Protein AF-U2UN59-F1 (afdb_monomer)

pLDDT: mean 91.58, std 7.6, range [63.5, 97.94]

Foldseek 3Di:
DEEEEEEEQDPVVVVVVVVVCPVPPDVVCCVPPYDYHYDHQPGLQNPVVCVVVVVVVVVVVCVVDPPYHYAYHYDDDPPCVPNDCVSVVSVVVVVVVCVVVVHD

Secondary structure (DSSP, 8-state):
-EEEEEEESSHHHHHHHHHHHHHHS-HHHHHHTEEEEEEE-SSGGGTTTTHHHHHHHHHHHHHHSTT-EEEEEEE---TTTTT-HHHHHHHHHHHHHHHHHT--

Structure (mmCIF, N/CA/C/O backbone):
data_AF-U2UN59-F1
#
_entry.id   AF-U2UN59-F1
#
loop_
_atom_site.group_PDB
_atom_site.id
_atom_site.type_symbol
_atom_site.label_atom_id
_atom_site.label_alt_id
_atom_site.label_comp_id
_atom_site.label_asym_id
_atom_site.label_entity_id
_atom_site.label_seq_id
_atom_site.pdbx_PDB_ins_code
_atom_site.Cartn_x
_atom_site.Cartn_y
_atom_site.Cartn_z
_atom_site.occupanc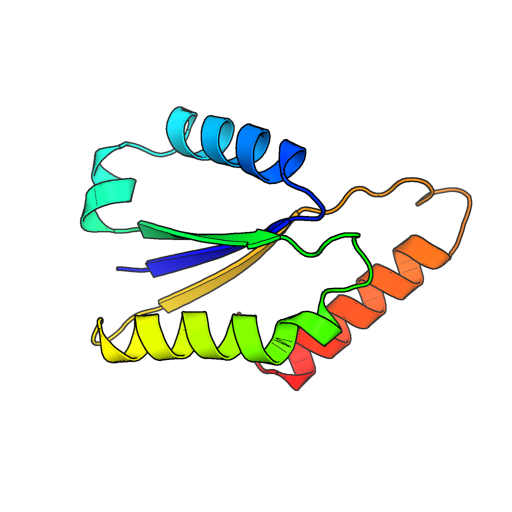y
_atom_site.B_iso_or_equiv
_atom_site.auth_seq_id
_atom_site.auth_comp_id
_atom_site.auth_asym_id
_atom_site.auth_atom_id
_atom_site.pdbx_PDB_model_num
ATOM 1 N N . MET A 1 1 ? -10.761 -1.332 13.640 1.00 90.38 1 MET A N 1
ATOM 2 C CA . MET A 1 1 ? -10.295 -0.484 12.524 1.00 90.38 1 MET A CA 1
ATOM 3 C C . MET A 1 1 ? -9.241 -1.248 11.731 1.00 90.38 1 MET A C 1
ATOM 5 O O . MET A 1 1 ? -8.349 -1.831 12.342 1.00 90.38 1 MET A O 1
ATOM 9 N N . LYS A 1 2 ? -9.369 -1.284 10.404 1.00 94.94 2 LYS A N 1
ATOM 10 C CA . LYS A 1 2 ? -8.438 -1.878 9.440 1.00 94.94 2 LYS A CA 1
ATOM 11 C C . LYS A 1 2 ? -7.581 -0.777 8.812 1.00 94.94 2 LYS A C 1
ATOM 13 O O . LYS A 1 2 ? -8.076 0.321 8.580 1.00 94.94 2 LYS A O 1
ATOM 18 N N . LEU A 1 3 ? -6.308 -1.049 8.558 1.00 96.56 3 LEU A N 1
ATOM 19 C CA . LEU A 1 3 ? -5.414 -0.149 7.826 1.00 96.56 3 LEU A CA 1
ATOM 20 C C . LEU A 1 3 ? -5.350 -0.558 6.356 1.00 96.56 3 LEU A C 1
ATOM 22 O O . LEU A 1 3 ? -4.994 -1.694 6.056 1.00 96.56 3 LEU A O 1
ATOM 26 N N . TRP A 1 4 ? -5.608 0.382 5.455 1.00 97.62 4 TRP A N 1
ATOM 27 C CA . TRP A 1 4 ? -5.230 0.274 4.048 1.00 97.62 4 TRP A CA 1
ATOM 28 C C . TRP A 1 4 ? -4.011 1.155 3.803 1.00 97.62 4 TRP A C 1
ATOM 30 O O . TRP A 1 4 ? -4.096 2.385 3.854 1.00 97.62 4 TRP A O 1
ATOM 40 N N . LEU A 1 5 ? -2.861 0.511 3.603 1.00 97.88 5 LEU A N 1
ATOM 41 C CA . LEU A 1 5 ? -1.591 1.173 3.338 1.00 97.88 5 LEU A CA 1
ATOM 42 C C . LEU A 1 5 ?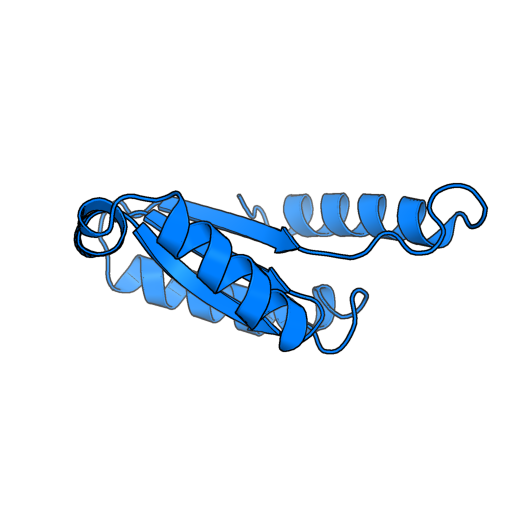 -1.291 1.117 1.841 1.00 97.88 5 LEU A C 1
ATOM 44 O O . LEU A 1 5 ? -0.828 0.101 1.326 1.00 97.88 5 LEU A O 1
ATOM 48 N N . PHE A 1 6 ? -1.528 2.228 1.156 1.00 97.81 6 PHE A N 1
ATOM 49 C CA . PHE A 1 6 ? -1.275 2.360 -0.270 1.00 97.81 6 PHE A CA 1
ATOM 50 C C . PHE A 1 6 ? 0.198 2.679 -0.535 1.00 97.81 6 PHE A C 1
ATOM 52 O O . PHE A 1 6 ? 0.750 3.641 0.011 1.00 97.81 6 PHE A O 1
ATOM 59 N N . LEU A 1 7 ? 0.826 1.880 -1.392 1.00 96.69 7 LEU A N 1
ATOM 60 C CA . LEU A 1 7 ? 2.158 2.111 -1.941 1.00 96.69 7 LEU A CA 1
ATOM 61 C C . LEU A 1 7 ? 1.984 2.557 -3.386 1.00 96.69 7 LEU A C 1
ATOM 63 O O . LEU A 1 7 ? 1.599 1.754 -4.232 1.00 96.69 7 LEU A O 1
ATOM 67 N N . VAL A 1 8 ? 2.228 3.836 -3.639 1.00 96.81 8 VAL A N 1
ATOM 68 C CA . VAL A 1 8 ? 1.972 4.469 -4.936 1.00 96.81 8 VAL A CA 1
ATOM 69 C C . VAL A 1 8 ? 3.276 4.955 -5.553 1.00 96.81 8 VAL A C 1
ATOM 71 O O . VAL A 1 8 ? 4.191 5.355 -4.830 1.00 96.81 8 VAL A O 1
ATOM 74 N N . GLU A 1 9 ? 3.378 4.929 -6.876 1.00 94.50 9 GLU A N 1
ATOM 75 C CA . GLU A 1 9 ? 4.593 5.332 -7.583 1.00 94.50 9 GLU A CA 1
ATOM 76 C C . GLU A 1 9 ? 4.923 6.819 -7.377 1.00 94.50 9 GLU A C 1
ATOM 78 O O . GLU A 1 9 ? 6.054 7.151 -6.996 1.00 94.50 9 GLU A O 1
ATOM 83 N N . GLY A 1 10 ? 3.923 7.689 -7.527 1.00 95.56 10 GLY A N 1
ATOM 84 C CA . GLY A 1 10 ? 4.041 9.137 -7.415 1.00 95.56 10 GLY A CA 1
ATOM 85 C C . GLY A 1 10 ? 2.853 9.823 -6.732 1.00 95.56 10 GLY A C 1
ATOM 86 O O . GLY A 1 10 ? 1.874 9.217 -6.289 1.00 95.56 10 GLY A O 1
ATOM 87 N N . ASN A 1 11 ? 2.947 11.152 -6.623 1.00 96.38 11 ASN A N 1
AT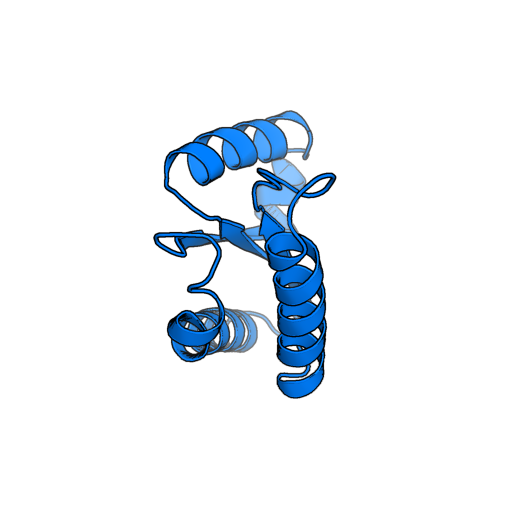OM 88 C CA . ASN A 1 11 ? 1.895 11.973 -6.013 1.00 96.38 11 ASN A CA 1
ATOM 89 C C . ASN A 1 11 ? 0.614 12.030 -6.859 1.00 96.38 11 ASN A C 1
ATOM 91 O O . ASN A 1 11 ? -0.470 12.156 -6.289 1.00 96.38 11 ASN A O 1
ATOM 95 N N . SER A 1 12 ? 0.725 11.938 -8.187 1.00 95.81 12 SER A N 1
ATOM 96 C CA . SER A 1 12 ? -0.426 11.853 -9.097 1.00 95.81 12 SER A CA 1
ATOM 97 C C . SER A 1 12 ? -1.334 10.686 -8.726 1.00 95.81 12 SER A C 1
ATOM 99 O O . SER A 1 12 ? -2.540 10.866 -8.558 1.00 95.81 12 SER A O 1
ATOM 101 N N . ASP A 1 13 ? -0.739 9.520 -8.499 1.00 95.94 13 ASP A N 1
ATOM 102 C CA . ASP A 1 13 ? -1.461 8.275 -8.250 1.00 95.94 13 ASP A CA 1
ATOM 103 C C . ASP A 1 13 ? -2.151 8.336 -6.893 1.00 95.94 13 ASP A C 1
ATOM 105 O O . ASP A 1 13 ? -3.322 7.985 -6.777 1.00 95.94 13 ASP A O 1
ATOM 109 N N . LYS A 1 14 ? -1.479 8.895 -5.875 1.00 97.25 14 LYS A N 1
ATOM 110 C CA . LYS A 1 14 ? -2.117 9.193 -4.586 1.00 97.25 14 LYS A CA 1
ATOM 111 C C . LYS A 1 14 ? -3.375 10.035 -4.776 1.00 97.25 14 LYS A C 1
ATOM 113 O O . LYS A 1 14 ? -4.415 9.695 -4.225 1.00 97.25 14 LYS A O 1
ATOM 118 N N . ILE A 1 15 ? -3.277 11.148 -5.506 1.00 97.75 15 ILE A N 1
ATOM 119 C CA . ILE A 1 15 ? -4.402 12.077 -5.696 1.00 97.75 15 ILE A CA 1
ATOM 120 C C . ILE A 1 15 ? -5.555 11.373 -6.415 1.00 97.75 15 ILE A C 1
ATOM 122 O O . ILE A 1 15 ? -6.716 11.557 -6.046 1.00 97.75 15 ILE A O 1
ATOM 126 N N . TYR A 1 16 ? -5.242 10.575 -7.432 1.00 97.00 16 TYR A N 1
ATOM 127 C CA . TYR A 1 16 ? -6.240 9.866 -8.219 1.00 97.00 16 TYR A CA 1
ATOM 128 C C . TYR A 1 16 ? -6.927 8.753 -7.413 1.00 97.00 16 TYR A C 1
ATOM 130 O O . TYR A 1 16 ? -8.154 8.743 -7.299 1.00 97.00 16 TYR A O 1
ATOM 138 N N . VAL A 1 17 ? -6.154 7.871 -6.773 1.00 97.06 17 VAL A N 1
ATOM 139 C CA . VAL A 1 17 ? -6.683 6.759 -5.966 1.00 97.06 17 VAL A CA 1
ATOM 140 C C . VAL A 1 17 ? -7.435 7.269 -4.739 1.00 97.06 17 VAL A C 1
ATOM 142 O O . VAL A 1 17 ? -8.498 6.740 -4.426 1.00 97.06 17 VAL A O 1
ATOM 145 N N . ASP A 1 18 ? -6.957 8.318 -4.063 1.00 97.12 18 ASP A N 1
ATOM 146 C CA . ASP A 1 18 ? -7.655 8.911 -2.911 1.00 97.12 18 ASP A CA 1
ATOM 147 C C . ASP A 1 18 ? -9.054 9.417 -3.295 1.00 97.12 18 ASP A C 1
ATOM 149 O O . ASP A 1 18 ? -10.018 9.174 -2.565 1.00 97.12 18 ASP A O 1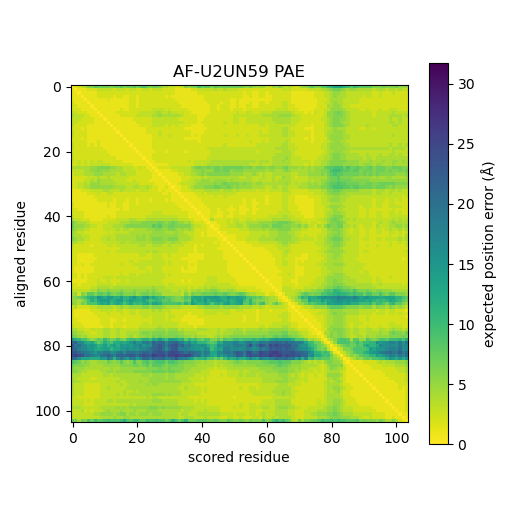
ATOM 153 N N . LYS A 1 19 ? -9.196 10.044 -4.473 1.00 96.75 19 LYS A N 1
ATOM 154 C CA . LYS A 1 19 ? -10.506 10.453 -5.006 1.00 96.75 19 LYS A CA 1
ATOM 155 C C . LYS A 1 19 ? -11.410 9.252 -5.277 1.00 96.75 19 LYS A C 1
ATOM 157 O O . LYS A 1 19 ? -12.576 9.293 -4.899 1.00 96.75 19 LYS A O 1
ATOM 162 N N . ILE A 1 20 ? -10.882 8.189 -5.885 1.00 96.50 20 ILE A N 1
ATOM 163 C CA . ILE A 1 20 ? -11.645 6.962 -6.165 1.00 96.50 20 ILE A CA 1
ATOM 164 C C . ILE A 1 20 ? -12.122 6.313 -4.864 1.00 96.50 20 ILE A C 1
ATOM 166 O O . ILE A 1 20 ? -13.309 6.025 -4.723 1.00 96.50 20 ILE A O 1
ATOM 170 N N . VAL A 1 21 ? -11.228 6.124 -3.891 1.00 96.19 21 VAL A N 1
ATOM 171 C CA . VAL A 1 21 ? -11.571 5.506 -2.603 1.00 96.19 21 VAL A CA 1
ATOM 172 C C . VAL A 1 21 ? -12.649 6.320 -1.892 1.00 96.19 21 VAL A C 1
ATOM 174 O O . VAL A 1 21 ? -13.627 5.749 -1.425 1.00 96.19 21 VAL A O 1
ATOM 177 N N . LYS A 1 22 ? -12.526 7.649 -1.855 1.00 93.75 22 LYS A N 1
ATOM 178 C CA . LYS A 1 22 ? -13.530 8.522 -1.225 1.00 93.75 22 LYS A CA 1
ATOM 179 C C . LYS A 1 22 ? -14.863 8.566 -1.967 1.00 93.75 22 LYS A C 1
ATOM 181 O O . LYS A 1 22 ? -15.874 8.868 -1.344 1.00 93.75 22 LYS A O 1
ATOM 186 N N . TYR A 1 23 ? -14.862 8.308 -3.272 1.00 96.38 23 TYR A N 1
ATOM 187 C CA . TYR A 1 23 ? -16.081 8.255 -4.071 1.00 96.38 23 TYR A CA 1
ATOM 188 C C . TYR A 1 23 ? -16.846 6.944 -3.853 1.00 96.38 23 TYR A C 1
ATOM 190 O O . TYR A 1 23 ? -18.060 6.969 -3.675 1.00 96.38 23 TYR A O 1
ATOM 198 N N . TYR A 1 24 ? -16.144 5.807 -3.840 1.00 96.25 24 TYR A N 1
ATOM 199 C CA . TYR A 1 24 ? -16.777 4.485 -3.776 1.00 96.25 24 TYR A CA 1
ATOM 200 C C . TYR A 1 24 ? -16.935 3.918 -2.363 1.00 96.25 24 TYR A C 1
ATOM 202 O O . TYR A 1 24 ? -17.791 3.063 -2.145 1.00 96.25 24 TYR A O 1
ATOM 210 N N . VAL A 1 25 ? -16.124 4.353 -1.399 1.00 94.38 25 VAL A N 1
ATOM 211 C CA . VAL A 1 25 ? -16.227 3.885 -0.014 1.00 94.38 25 VAL A CA 1
ATOM 212 C C . VAL A 1 25 ? -17.050 4.877 0.793 1.00 94.38 25 VAL A C 1
ATOM 214 O O . VAL A 1 25 ? -16.720 6.059 0.877 1.00 94.38 25 VAL A O 1
ATOM 217 N N . GLU A 1 26 ? -18.109 4.376 1.428 1.00 93.50 26 GLU A N 1
ATOM 218 C CA . GLU A 1 26 ? -18.961 5.161 2.319 1.00 93.50 26 GLU A CA 1
ATOM 219 C C . GLU A 1 26 ? -18.127 5.945 3.340 1.00 93.50 26 GLU A C 1
ATOM 221 O O . GLU A 1 26 ? -17.296 5.385 4.064 1.00 93.50 26 GLU A O 1
ATOM 226 N N . SER A 1 27 ? -18.385 7.252 3.436 1.00 91.50 27 SER A N 1
ATOM 227 C CA . SER A 1 27 ? -17.625 8.144 4.321 1.00 91.50 27 SER A CA 1
ATOM 228 C C . SER A 1 27 ? -17.628 7.690 5.784 1.00 91.50 27 SER A C 1
ATOM 230 O O . SER A 1 27 ? -16.648 7.898 6.497 1.00 91.50 27 SER A O 1
ATOM 232 N N . GLU A 1 28 ? -18.696 7.028 6.226 1.00 93.00 28 GLU A N 1
ATOM 233 C CA . GLU A 1 28 ? -18.821 6.523 7.589 1.00 93.00 28 GLU A CA 1
ATOM 234 C C . GLU A 1 28 ? -17.883 5.338 7.860 1.00 93.00 28 GLU A C 1
ATOM 236 O O . GLU A 1 28 ? -17.233 5.290 8.909 1.00 93.00 28 GLU A O 1
ATOM 241 N N . LYS A 1 29 ? -17.700 4.449 6.873 1.00 92.62 29 LYS A N 1
ATOM 242 C CA . LYS A 1 29 ? -16.706 3.367 6.938 1.00 92.62 29 LYS A CA 1
ATOM 243 C C . LYS A 1 29 ? -15.288 3.923 6.999 1.00 92.62 29 LYS A C 1
ATOM 245 O O . LYS A 1 29 ? -14.489 3.464 7.813 1.00 92.62 29 LYS A O 1
ATOM 250 N N . LEU A 1 30 ? -14.979 4.960 6.218 1.00 92.38 30 LEU A N 1
ATOM 251 C CA . LEU A 1 30 ? -13.670 5.631 6.270 1.00 92.38 30 LEU A CA 1
ATOM 252 C C . LEU A 1 30 ? -13.398 6.346 7.606 1.00 92.38 30 LEU A C 1
ATOM 254 O O . LEU A 1 30 ? -12.244 6.607 7.935 1.00 92.38 30 LEU A O 1
ATOM 258 N N . LYS A 1 31 ? -14.431 6.679 8.389 1.00 89.12 31 LYS A N 1
ATOM 259 C CA . LYS A 1 31 ? -14.267 7.301 9.715 1.00 89.12 31 LYS A CA 1
ATOM 260 C C . LYS A 1 31 ? -14.111 6.279 10.836 1.00 89.12 31 LYS A C 1
ATOM 262 O O . LYS A 1 31 ? -13.345 6.516 11.766 1.00 89.12 31 LYS A O 1
ATOM 267 N N . LYS A 1 32 ? -14.867 5.180 10.782 1.00 91.31 32 LYS A N 1
ATOM 268 C CA . LYS A 1 32 ? -14.996 4.229 11.901 1.00 91.31 32 LYS A CA 1
ATOM 269 C C . LYS A 1 32 ? -14.221 2.934 11.698 1.00 91.31 32 LYS A C 1
ATOM 271 O O . LYS A 1 32 ? -13.751 2.330 12.663 1.00 91.31 32 LYS A O 1
ATOM 276 N N . GLU A 1 33 ? -14.093 2.493 10.455 1.00 93.31 33 GLU A N 1
ATOM 277 C CA . GLU A 1 33 ? -13.673 1.130 10.143 1.00 93.31 33 GLU A CA 1
ATOM 278 C C . GLU A 1 33 ? -12.337 1.072 9.420 1.00 93.31 33 GLU A C 1
ATOM 280 O O . GLU A 1 33 ? -11.564 0.161 9.707 1.00 93.31 33 GLU A O 1
ATOM 285 N N . ILE A 1 34 ? -12.033 2.025 8.536 1.00 94.44 34 ILE A N 1
ATOM 286 C CA . ILE A 1 34 ? -10.864 1.972 7.650 1.00 94.44 34 ILE A CA 1
ATOM 287 C C . ILE A 1 34 ? -9.995 3.215 7.831 1.00 94.44 34 ILE A C 1
ATOM 289 O O . ILE A 1 34 ? -10.435 4.334 7.597 1.00 94.44 34 ILE A O 1
ATOM 293 N N . LYS A 1 35 ? -8.720 3.012 8.165 1.00 94.88 35 LYS A N 1
ATOM 294 C CA . LYS A 1 35 ? -7.695 4.054 8.132 1.00 94.88 35 LYS A CA 1
ATOM 295 C C . LYS A 1 35 ? -6.944 3.987 6.806 1.00 94.88 35 LYS A C 1
ATOM 297 O O . LYS A 1 35 ? -6.350 2.956 6.499 1.00 94.88 35 LYS A O 1
ATOM 302 N N . LEU A 1 36 ? -6.915 5.091 6.064 1.00 96.69 36 LEU A N 1
ATOM 303 C CA . LEU A 1 36 ? -6.106 5.221 4.850 1.00 96.69 36 LEU A CA 1
ATOM 304 C C . LEU A 1 36 ? -4.728 5.802 5.196 1.00 96.69 36 LEU A C 1
ATOM 306 O O . LEU A 1 36 ? -4.628 6.850 5.836 1.00 96.69 36 LEU A O 1
ATOM 310 N N . GLU A 1 37 ? -3.663 5.147 4.752 1.00 97.44 37 GLU A N 1
ATOM 311 C CA . GLU A 1 37 ? -2.288 5.648 4.826 1.00 97.44 37 GLU A CA 1
ATOM 312 C C . GLU A 1 37 ? -1.600 5.469 3.474 1.00 97.44 37 GLU A C 1
ATOM 314 O O . GLU A 1 37 ? -1.941 4.580 2.699 1.00 97.44 37 GLU A O 1
ATOM 319 N N . TRP A 1 38 ? -0.594 6.301 3.209 1.00 97.94 38 TRP A N 1
ATOM 320 C CA . TRP A 1 38 ? 0.072 6.362 1.909 1.00 97.94 38 TRP A CA 1
ATOM 321 C C . TRP A 1 38 ? 1.591 6.391 2.077 1.00 97.94 38 TRP A C 1
ATOM 323 O O . TRP A 1 38 ? 2.105 7.056 2.986 1.00 97.94 38 TRP A O 1
ATOM 333 N N . ILE A 1 39 ? 2.310 5.720 1.181 1.00 97.44 39 ILE A N 1
ATOM 334 C CA . ILE A 1 39 ? 3.752 5.879 0.961 1.00 97.44 39 ILE A CA 1
ATOM 335 C C . ILE A 1 39 ? 3.966 6.122 -0.531 1.00 97.44 39 ILE A C 1
ATOM 337 O O . ILE A 1 39 ? 3.563 5.308 -1.358 1.00 97.44 39 ILE A O 1
ATOM 341 N N . ILE A 1 40 ? 4.632 7.233 -0.847 1.00 96.81 40 ILE A N 1
ATOM 342 C CA . ILE A 1 40 ? 5.126 7.511 -2.195 1.00 96.81 40 ILE A CA 1
ATOM 343 C C . ILE A 1 40 ? 6.453 6.770 -2.372 1.00 96.81 40 ILE A C 1
ATOM 345 O O . ILE A 1 40 ? 7.359 6.889 -1.532 1.00 96.81 40 ILE A O 1
ATOM 349 N N . LEU A 1 41 ? 6.543 5.962 -3.424 1.00 95.19 41 LEU A N 1
ATOM 350 C CA . LEU A 1 41 ? 7.713 5.145 -3.727 1.00 95.19 41 LEU A CA 1
ATOM 351 C C . LEU A 1 41 ? 8.826 5.953 -4.405 1.00 95.19 41 LEU A C 1
ATOM 353 O O . LEU A 1 41 ? 9.989 5.585 -4.250 1.00 95.19 41 LEU A O 1
ATOM 357 N N . ASP A 1 42 ? 8.491 7.063 -5.068 1.00 93.44 42 ASP A N 1
ATOM 358 C CA . ASP A 1 42 ? 9.406 7.860 -5.899 1.00 93.44 42 ASP A CA 1
ATOM 359 C C . ASP A 1 42 ? 9.929 7.029 -7.087 1.00 93.44 42 ASP A C 1
ATOM 361 O O . ASP A 1 42 ? 11.134 6.943 -7.329 1.00 93.44 42 ASP A O 1
ATOM 365 N N . GLY A 1 43 ? 9.011 6.344 -7.777 1.00 90.00 43 GLY A N 1
ATOM 366 C CA . GLY A 1 43 ? 9.291 5.373 -8.843 1.00 90.00 43 GLY A CA 1
ATOM 367 C C . GLY A 1 43 ? 9.001 3.927 -8.424 1.00 90.00 43 GLY A C 1
ATOM 368 O O . GLY A 1 43 ? 9.368 3.497 -7.322 1.00 90.00 43 GLY A O 1
ATOM 369 N N . LYS A 1 44 ? 8.371 3.144 -9.309 1.00 86.94 44 LYS A N 1
ATOM 370 C CA . LYS A 1 44 ? 7.824 1.811 -8.974 1.00 86.94 44 LYS A CA 1
ATOM 371 C C . LYS A 1 44 ? 8.812 0.811 -8.368 1.00 86.94 44 LYS A C 1
ATOM 373 O O . LYS A 1 44 ? 8.449 0.025 -7.494 1.00 86.94 44 LYS A O 1
ATOM 378 N N . TYR A 1 45 ? 10.089 0.877 -8.742 1.00 89.19 45 TYR A N 1
ATOM 379 C CA . TYR A 1 45 ? 11.118 -0.071 -8.291 1.00 89.19 45 TYR A CA 1
ATOM 380 C C . TYR A 1 45 ? 11.646 0.173 -6.864 1.00 89.19 45 TYR A C 1
ATOM 382 O O . TYR A 1 45 ? 12.446 -0.614 -6.362 1.00 89.19 45 TYR A O 1
ATOM 390 N N . ASN A 1 46 ? 11.216 1.238 -6.182 1.00 93.00 46 ASN A N 1
ATOM 391 C CA . ASN A 1 46 ? 11.763 1.633 -4.878 1.00 93.00 46 ASN A CA 1
ATOM 392 C C . ASN A 1 46 ? 11.042 1.016 -3.662 1.00 93.00 46 ASN A C 1
ATOM 394 O O . ASN A 1 46 ? 11.359 1.359 -2.520 1.00 93.00 46 ASN A O 1
ATOM 398 N N . TYR A 1 47 ? 10.105 0.085 -3.863 1.00 90.38 47 TYR A N 1
ATOM 399 C CA . TYR A 1 47 ? 9.333 -0.548 -2.782 1.00 90.38 47 TYR A CA 1
ATOM 400 C C . TYR A 1 47 ? 10.203 -1.158 -1.669 1.00 90.38 47 TYR A C 1
ATOM 402 O O . TYR A 1 47 ? 9.891 -1.026 -0.485 1.00 90.38 47 TYR A O 1
ATOM 410 N N . ASN A 1 48 ? 11.328 -1.783 -2.022 1.00 92.25 48 ASN A N 1
ATOM 411 C CA . ASN A 1 48 ? 12.240 -2.407 -1.063 1.00 92.25 48 ASN A CA 1
ATOM 412 C C . ASN A 1 48 ? 13.003 -1.374 -0.214 1.00 92.25 48 ASN A C 1
ATOM 414 O O . ASN A 1 48 ? 13.256 -1.622 0.964 1.00 92.25 48 ASN A O 1
ATOM 418 N N . LYS A 1 49 ? 13.319 -0.199 -0.773 1.00 95.06 49 LYS A N 1
ATOM 419 C CA . LYS A 1 49 ? 13.954 0.915 -0.049 1.00 95.06 49 LYS A CA 1
ATOM 420 C C . LYS A 1 49 ? 13.013 1.519 0.994 1.00 95.06 49 LYS A C 1
ATOM 422 O O . LYS A 1 49 ? 13.474 2.069 1.992 1.00 95.06 49 LYS A O 1
ATOM 427 N N . LYS A 1 50 ? 11.697 1.391 0.793 1.00 95.50 50 LYS A N 1
ATOM 428 C CA . LYS A 1 50 ? 10.661 1.895 1.706 1.00 95.50 50 LYS A CA 1
ATOM 429 C C . LYS A 1 50 ? 10.252 0.877 2.783 1.00 95.50 50 LYS A C 1
ATOM 431 O O . LYS A 1 50 ? 9.404 1.198 3.610 1.00 95.50 50 LYS A O 1
ATOM 436 N N . ASP A 1 51 ? 10.876 -0.304 2.857 1.00 95.75 51 ASP A N 1
ATOM 437 C CA . ASP A 1 51 ? 10.516 -1.371 3.812 1.00 95.75 51 ASP A CA 1
ATOM 438 C C . ASP A 1 51 ? 10.486 -0.901 5.276 1.00 95.75 51 ASP A C 1
ATOM 440 O O . ASP A 1 51 ? 9.534 -1.167 6.008 1.00 95.75 51 ASP A O 1
ATOM 444 N N . LYS A 1 52 ? 11.489 -0.119 5.696 1.00 96.50 52 LYS A N 1
ATOM 445 C CA . LYS A 1 52 ? 11.527 0.459 7.049 1.00 96.50 52 LYS A CA 1
ATOM 446 C C . LYS A 1 52 ? 10.321 1.367 7.314 1.00 96.50 52 LYS A C 1
ATOM 448 O O . LYS A 1 52 ? 9.741 1.311 8.395 1.00 96.50 52 LYS A O 1
ATOM 453 N N . GLN A 1 53 ? 9.930 2.177 6.332 1.00 97.06 53 GLN A N 1
ATOM 454 C CA . GLN A 1 53 ? 8.782 3.078 6.436 1.00 97.06 53 GLN A CA 1
ATOM 455 C C . GLN A 1 53 ? 7.456 2.302 6.474 1.00 97.06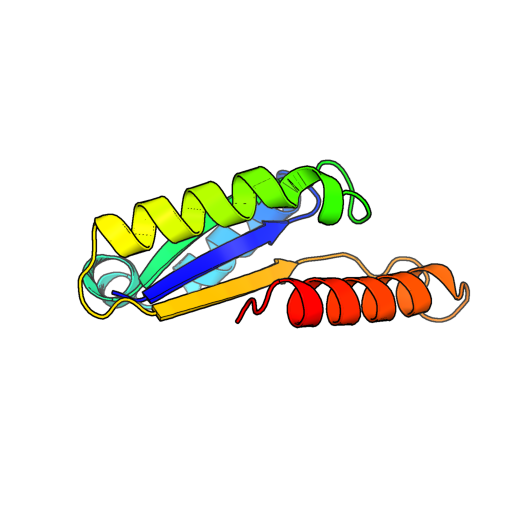 53 GLN A C 1
ATOM 457 O O . GLN A 1 53 ? 6.563 2.661 7.243 1.00 97.06 53 GLN A O 1
ATOM 462 N N . ILE A 1 54 ? 7.346 1.224 5.689 1.00 96.38 54 ILE A N 1
ATOM 463 C CA . ILE A 1 54 ? 6.200 0.303 5.696 1.00 96.38 54 ILE A CA 1
ATOM 464 C C . ILE A 1 54 ? 6.016 -0.288 7.100 1.00 96.38 54 ILE A C 1
ATOM 466 O O . ILE A 1 54 ? 4.948 -0.122 7.694 1.00 96.38 54 ILE A O 1
ATOM 470 N N . LYS A 1 55 ? 7.075 -0.882 7.672 1.00 96.19 55 LYS A N 1
ATOM 471 C CA . LYS A 1 55 ? 7.058 -1.450 9.034 1.00 96.19 55 LYS A CA 1
ATOM 472 C C . LYS A 1 55 ? 6.650 -0.416 10.072 1.00 96.19 55 LYS A C 1
ATOM 474 O O . LYS A 1 55 ? 5.711 -0.645 10.823 1.00 96.19 55 LYS A O 1
ATOM 479 N N . GLN A 1 56 ? 7.273 0.761 10.045 1.00 96.88 56 GLN A N 1
ATOM 480 C CA . GLN A 1 56 ? 6.965 1.838 10.987 1.00 96.88 56 GLN A CA 1
ATOM 481 C C . GLN A 1 56 ? 5.491 2.259 10.955 1.00 96.88 56 GLN A C 1
ATOM 483 O O . GLN A 1 56 ? 4.902 2.483 12.013 1.00 96.88 56 GLN A O 1
ATOM 488 N N . LYS A 1 57 ? 4.873 2.364 9.770 1.00 96.88 57 LYS A N 1
ATOM 489 C CA . LYS A 1 57 ? 3.445 2.703 9.665 1.00 96.88 57 LYS A CA 1
ATOM 490 C C . LYS A 1 57 ? 2.549 1.591 10.212 1.00 96.88 57 LYS A C 1
ATOM 492 O O . LYS A 1 57 ? 1.607 1.895 10.944 1.00 96.88 57 LYS A O 1
ATOM 497 N N . ILE A 1 58 ? 2.856 0.332 9.897 1.00 95.62 58 ILE A N 1
ATOM 498 C CA . ILE A 1 58 ? 2.098 -0.830 10.381 1.00 95.62 58 ILE A CA 1
ATOM 499 C C . ILE A 1 58 ? 2.217 -0.958 11.903 1.00 95.62 58 ILE A C 1
ATOM 501 O O . ILE A 1 58 ? 1.200 -1.073 12.584 1.00 95.62 58 ILE A O 1
ATOM 505 N N . ASP A 1 59 ? 3.428 -0.889 12.451 1.00 94.75 59 ASP A N 1
ATOM 506 C CA . ASP A 1 59 ? 3.675 -1.037 13.888 1.00 94.75 59 ASP A CA 1
ATOM 507 C C . ASP A 1 59 ? 3.025 0.100 14.678 1.00 94.75 59 ASP A C 1
ATOM 509 O O . ASP A 1 59 ? 2.344 -0.139 15.676 1.00 94.75 59 ASP A O 1
ATOM 513 N N . LYS A 1 60 ? 3.135 1.342 14.184 1.00 95.38 60 LYS A N 1
ATOM 514 C CA . LYS A 1 60 ? 2.435 2.487 14.776 1.00 95.38 60 LYS A CA 1
ATOM 515 C C . LYS A 1 60 ? 0.922 2.265 14.799 1.00 95.38 60 LYS A C 1
ATOM 517 O O . LYS A 1 60 ? 0.285 2.558 15.807 1.00 95.38 60 LYS A O 1
ATOM 522 N N . PHE A 1 61 ? 0.345 1.748 13.714 1.00 95.31 61 PHE A N 1
ATOM 523 C CA . PHE A 1 61 ? -1.087 1.469 13.648 1.00 95.31 61 PHE A CA 1
ATOM 524 C C . PHE A 1 61 ? -1.512 0.363 14.620 1.00 95.31 61 PHE A C 1
ATOM 526 O O . PHE A 1 61 ? -2.494 0.546 15.344 1.00 95.31 61 PHE A O 1
ATOM 533 N N . LYS A 1 62 ? -0.749 -0.735 14.687 1.00 93.31 62 LYS A N 1
ATOM 534 C CA . LYS A 1 62 ? -1.000 -1.853 15.607 1.00 93.31 62 LYS A CA 1
ATOM 535 C C . LYS A 1 62 ? -0.939 -1.426 17.068 1.00 93.31 62 LYS A C 1
ATOM 537 O O . LYS A 1 62 ? -1.830 -1.769 17.838 1.00 93.31 62 LYS A O 1
ATOM 542 N N . ASN A 1 63 ? 0.050 -0.611 17.432 1.00 93.25 63 ASN A N 1
ATOM 543 C CA . ASN A 1 63 ? 0.198 -0.099 18.796 1.00 93.25 63 ASN A CA 1
ATOM 544 C C . ASN A 1 63 ? -0.977 0.795 19.226 1.00 93.25 63 ASN A C 1
ATOM 546 O O . ASN A 1 63 ? -1.300 0.859 20.408 1.00 93.25 63 ASN A O 1
ATOM 550 N N . GLN A 1 64 ? -1.628 1.473 18.277 1.00 92.06 64 GLN A N 1
ATOM 551 C CA . GLN A 1 64 ? -2.776 2.346 18.539 1.00 92.06 64 GLN A CA 1
ATOM 552 C C . GLN A 1 64 ? -4.122 1.605 18.546 1.00 92.06 64 GLN A C 1
ATOM 554 O O . GLN A 1 64 ? -5.100 2.140 19.060 1.00 92.06 64 GLN A O 1
ATOM 559 N N . ASN A 1 65 ? -4.202 0.398 17.974 1.00 87.81 65 ASN A N 1
ATOM 560 C CA . ASN A 1 65 ? -5.466 -0.294 17.723 1.00 87.81 65 ASN A CA 1
ATOM 561 C C . ASN A 1 65 ? -5.368 -1.777 18.118 1.00 87.81 65 ASN A C 1
ATOM 563 O O . ASN A 1 65 ? -4.795 -2.586 17.384 1.00 87.81 65 ASN A O 1
ATOM 567 N N . ARG A 1 66 ? -5.966 -2.158 19.255 1.00 80.25 66 ARG A N 1
ATOM 568 C CA . ARG A 1 66 ? -6.080 -3.573 19.668 1.00 80.25 66 ARG A CA 1
ATOM 569 C C . ARG A 1 66 ? -6.906 -4.358 18.632 1.00 80.25 66 ARG A C 1
ATOM 571 O O . ARG A 1 66 ? -7.893 -3.834 18.125 1.00 80.25 66 ARG A O 1
ATOM 578 N N . ASN A 1 67 ? -6.505 -5.594 18.316 1.00 78.81 67 ASN A N 1
ATOM 579 C CA . ASN A 1 67 ? -7.122 -6.455 17.284 1.00 78.81 67 ASN A CA 1
ATOM 580 C C . ASN A 1 67 ? -7.210 -5.815 15.885 1.00 78.81 67 ASN A C 1
ATOM 582 O O . ASN A 1 67 ? -8.169 -6.024 15.145 1.00 78.81 67 ASN A O 1
ATOM 586 N N . SER A 1 68 ? -6.216 -5.005 15.527 1.00 82.50 68 SER A N 1
ATOM 587 C CA . SER A 1 68 ? -6.154 -4.364 14.219 1.00 82.50 68 SER A CA 1
ATOM 588 C C . SER A 1 68 ? -5.669 -5.302 13.117 1.00 82.50 68 SER A C 1
ATOM 590 O O . SER A 1 68 ? -4.770 -6.120 13.311 1.00 82.50 68 SER A O 1
ATOM 592 N N . ASP A 1 69 ? -6.248 -5.128 11.931 1.00 92.19 69 ASP A N 1
ATOM 593 C CA . ASP A 1 69 ? -5.813 -5.777 10.697 1.00 92.19 69 ASP A CA 1
ATOM 594 C C . ASP A 1 69 ? -5.276 -4.733 9.715 1.00 92.19 69 ASP A C 1
ATOM 596 O O . ASP A 1 69 ? -5.600 -3.546 9.816 1.00 92.19 69 ASP A O 1
ATOM 600 N N . TYR A 1 70 ? -4.441 -5.151 8.773 1.00 95.56 70 TYR A N 1
ATOM 601 C CA . TYR A 1 70 ? -3.883 -4.257 7.765 1.00 95.56 70 TYR A CA 1
ATOM 602 C C . TYR A 1 70 ? -3.768 -4.956 6.417 1.00 95.56 70 TYR A C 1
ATOM 604 O O . TYR A 1 70 ? -3.682 -6.180 6.353 1.00 95.56 70 TYR A O 1
ATOM 612 N N . GLU A 1 71 ? -3.746 -4.153 5.363 1.00 96.06 71 GLU A N 1
ATOM 613 C CA . GLU A 1 71 ? -3.580 -4.590 3.985 1.00 96.06 71 GLU A CA 1
ATOM 614 C C . GLU A 1 71 ? -2.690 -3.586 3.254 1.00 96.06 71 GLU A C 1
ATOM 616 O O . GLU A 1 71 ? -2.899 -2.368 3.352 1.00 96.06 71 GLU A O 1
ATOM 621 N N . ILE A 1 72 ? -1.664 -4.093 2.576 1.00 95.75 72 ILE A N 1
ATOM 622 C CA . ILE A 1 72 ? -0.783 -3.298 1.727 1.00 95.75 72 ILE A CA 1
ATOM 623 C C . ILE A 1 72 ? -1.300 -3.361 0.294 1.00 95.75 72 ILE A C 1
ATOM 625 O O . ILE A 1 72 ? -1.359 -4.425 -0.316 1.00 95.75 72 ILE A O 1
ATOM 629 N N . ILE A 1 73 ? -1.618 -2.199 -0.269 1.00 95.75 73 ILE A N 1
ATOM 630 C CA . ILE A 1 73 ? -2.165 -2.080 -1.620 1.00 95.75 73 ILE A CA 1
ATOM 631 C C . ILE A 1 73 ? -1.118 -1.402 -2.497 1.00 95.75 73 ILE A C 1
ATOM 633 O O . ILE A 1 73 ? -0.830 -0.217 -2.340 1.00 95.75 73 ILE A O 1
ATOM 637 N N . TYR A 1 74 ? -0.529 -2.163 -3.414 1.00 94.06 74 TYR A N 1
ATOM 638 C CA . TYR A 1 74 ? 0.409 -1.636 -4.400 1.00 94.06 74 TYR A CA 1
ATOM 639 C C . TYR A 1 74 ? -0.357 -1.062 -5.598 1.00 94.06 74 TYR A C 1
ATOM 641 O O . TYR A 1 74 ? -1.147 -1.773 -6.216 1.00 94.06 74 TYR A O 1
ATOM 649 N N . VAL A 1 75 ? -0.102 0.201 -5.937 1.00 93.62 75 VAL A N 1
ATOM 650 C CA . VAL A 1 75 ? -0.656 0.880 -7.117 1.00 93.62 75 VAL A CA 1
ATOM 651 C C . VAL A 1 75 ? 0.505 1.280 -8.013 1.00 93.62 75 VAL A C 1
ATOM 653 O O . VAL A 1 75 ? 1.303 2.143 -7.645 1.00 93.62 75 VAL A O 1
ATOM 656 N N . ILE A 1 76 ? 0.642 0.587 -9.141 1.00 88.31 76 ILE A N 1
ATOM 657 C CA . ILE A 1 76 ? 1.813 0.678 -10.011 1.00 88.31 76 ILE A CA 1
ATOM 658 C C . ILE A 1 76 ? 1.377 0.588 -11.471 1.00 88.31 76 ILE A C 1
ATOM 660 O O . ILE A 1 76 ? 0.554 -0.268 -11.810 1.00 88.31 76 ILE A O 1
ATOM 664 N N . ASP A 1 77 ? 2.006 1.394 -12.322 1.00 86.62 77 ASP A N 1
ATOM 665 C CA . ASP A 1 77 ? 1.814 1.348 -13.764 1.00 86.62 77 ASP A CA 1
ATOM 666 C C . ASP A 1 77 ? 2.651 0.237 -14.422 1.00 86.62 77 ASP A C 1
ATOM 668 O O . ASP A 1 77 ? 3.844 0.023 -14.151 1.00 86.62 77 ASP A O 1
ATOM 672 N N . LEU A 1 78 ? 1.995 -0.502 -15.318 1.00 85.69 78 LEU A N 1
ATOM 673 C CA . LEU A 1 78 ? 2.596 -1.560 -16.125 1.00 85.69 78 LEU A CA 1
ATOM 674 C C . LEU A 1 78 ? 2.893 -1.024 -17.531 1.00 85.69 78 LEU A C 1
ATOM 676 O O . LEU A 1 78 ? 2.147 -1.281 -18.475 1.00 85.69 78 LEU A O 1
ATOM 680 N N . ASP A 1 79 ? 3.975 -0.258 -17.654 1.00 77.25 79 ASP A N 1
ATOM 681 C CA . ASP A 1 79 ? 4.341 0.463 -18.882 1.00 77.25 79 ASP A CA 1
ATOM 682 C C . ASP A 1 79 ? 4.581 -0.446 -20.096 1.00 77.25 79 ASP A C 1
ATOM 684 O O . ASP A 1 79 ? 4.276 -0.064 -21.225 1.00 77.25 79 ASP A O 1
ATOM 688 N N . LYS A 1 80 ? 5.186 -1.626 -19.896 1.00 67.44 80 LYS A N 1
ATOM 689 C CA . LYS A 1 80 ? 5.659 -2.494 -20.993 1.00 67.44 80 LYS A CA 1
ATOM 690 C C . LYS A 1 80 ? 5.389 -3.973 -20.753 1.00 67.44 80 LYS A C 1
ATOM 692 O O . LYS A 1 80 ? 6.119 -4.821 -21.258 1.00 67.44 80 LYS A O 1
ATOM 697 N N . TYR A 1 81 ? 4.309 -4.301 -20.047 1.00 64.12 81 TYR A N 1
ATOM 698 C CA . TYR A 1 81 ? 3.955 -5.684 -19.699 1.00 64.12 81 TYR A CA 1
ATOM 699 C C . TYR A 1 81 ? 3.958 -6.672 -20.883 1.00 64.12 81 TYR A C 1
ATOM 701 O O . TYR A 1 81 ? 4.201 -7.858 -20.682 1.00 64.12 81 TYR A O 1
ATOM 709 N N . ARG A 1 82 ? 3.682 -6.198 -22.110 1.00 63.50 82 ARG A N 1
ATOM 710 C CA . ARG A 1 82 ? 3.640 -7.031 -23.325 1.00 63.50 82 ARG A CA 1
ATOM 711 C C . ARG A 1 82 ? 4.993 -7.206 -24.024 1.00 63.50 82 ARG A C 1
ATOM 713 O O . ARG A 1 82 ? 5.187 -8.243 -24.648 1.00 63.50 82 ARG A O 1
ATOM 720 N N . ASP A 1 83 ? 5.908 -6.244 -23.891 1.00 64.88 83 ASP A N 1
ATOM 721 C CA . ASP A 1 83 ? 7.111 -6.151 -24.735 1.00 64.88 83 ASP A CA 1
ATOM 722 C C . ASP A 1 83 ? 8.433 -6.248 -23.949 1.00 64.88 83 ASP A C 1
ATOM 724 O O . ASP A 1 83 ? 9.475 -6.532 -24.538 1.00 64.88 83 ASP A O 1
ATOM 728 N N . ASP A 1 84 ? 8.427 -6.022 -22.626 1.00 63.59 84 ASP A N 1
ATOM 729 C CA . ASP A 1 84 ? 9.628 -6.051 -21.779 1.00 63.59 84 ASP A CA 1
ATOM 730 C C . ASP A 1 84 ? 9.378 -6.865 -20.494 1.00 63.59 84 ASP A C 1
ATOM 732 O O . ASP A 1 84 ? 8.471 -6.591 -19.705 1.00 63.59 84 ASP A O 1
ATOM 736 N N . ASN A 1 85 ? 10.235 -7.858 -20.240 1.00 76.44 85 ASN A N 1
ATOM 737 C CA . ASN A 1 85 ? 10.142 -8.745 -19.074 1.00 76.44 85 ASN A CA 1
ATOM 738 C C . ASN A 1 85 ? 10.331 -8.018 -17.730 1.00 76.44 85 ASN A C 1
ATOM 740 O O . ASN A 1 85 ? 10.115 -8.620 -16.677 1.00 76.44 85 ASN A O 1
ATOM 744 N N . LYS A 1 86 ? 10.742 -6.743 -17.726 1.00 82.25 86 LYS A N 1
ATOM 745 C CA . LYS A 1 86 ? 11.002 -5.978 -16.496 1.00 82.25 86 LYS A CA 1
ATOM 746 C C . LYS A 1 86 ? 9.792 -5.871 -15.579 1.00 82.25 86 LYS A C 1
ATOM 748 O O . LYS A 1 86 ? 9.953 -6.082 -14.381 1.00 82.25 86 LYS A O 1
ATOM 753 N N . ASP A 1 87 ? 8.602 -5.613 -16.117 1.00 83.50 87 ASP A N 1
ATOM 754 C CA . ASP A 1 87 ? 7.390 -5.510 -15.297 1.00 83.50 87 ASP A CA 1
ATOM 755 C C . ASP A 1 87 ? 6.998 -6.881 -14.713 1.00 83.50 87 ASP A C 1
ATOM 757 O O . ASP A 1 87 ? 6.580 -6.975 -13.560 1.00 83.50 87 ASP A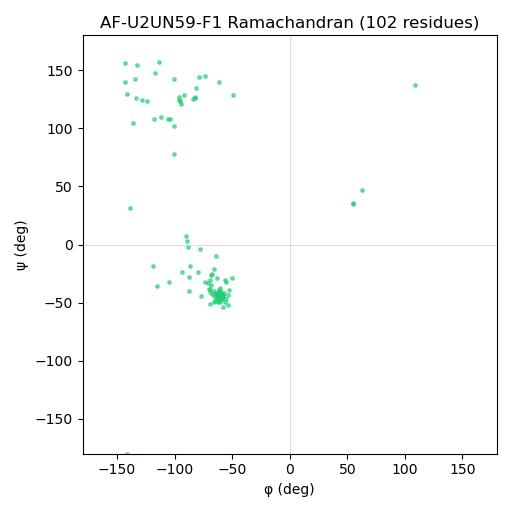 O 1
ATOM 761 N N . ILE A 1 88 ? 7.220 -7.973 -15.455 1.00 86.50 88 ILE A N 1
ATOM 762 C CA . ILE A 1 88 ? 7.002 -9.344 -14.963 1.00 86.50 88 ILE A CA 1
ATOM 763 C C . ILE A 1 88 ? 7.980 -9.674 -13.829 1.00 86.50 88 ILE A C 1
ATOM 765 O O . ILE A 1 88 ? 7.561 -10.149 -12.769 1.00 86.50 88 ILE A O 1
ATOM 769 N N . ILE A 1 89 ? 9.275 -9.407 -14.027 1.00 88.75 89 ILE A N 1
ATOM 770 C CA . ILE A 1 89 ? 10.319 -9.610 -13.010 1.00 88.75 89 ILE A CA 1
ATOM 771 C C . ILE A 1 89 ? 9.989 -8.796 -11.759 1.00 88.75 89 ILE A C 1
ATOM 773 O O . ILE A 1 89 ? 10.007 -9.317 -10.646 1.00 88.75 89 ILE A O 1
ATOM 777 N N . PHE A 1 90 ? 9.598 -7.543 -11.948 1.00 88.31 90 PHE A N 1
ATOM 778 C CA . PHE A 1 90 ? 9.190 -6.655 -10.877 1.00 88.31 90 PHE A CA 1
ATOM 779 C C . PHE A 1 90 ? 7.996 -7.194 -10.074 1.00 88.31 90 PHE A C 1
ATOM 781 O O . PHE A 1 90 ? 8.059 -7.241 -8.843 1.00 88.31 90 PHE A O 1
ATOM 788 N N . LEU A 1 91 ? 6.941 -7.683 -10.735 1.00 89.56 91 LEU A N 1
ATOM 789 C CA . LEU A 1 91 ? 5.802 -8.310 -10.054 1.00 89.56 91 LEU A CA 1
ATOM 790 C C . LEU A 1 91 ? 6.218 -9.567 -9.272 1.00 89.56 91 LEU A C 1
ATOM 792 O O . LEU A 1 91 ? 5.734 -9.799 -8.159 1.00 89.56 91 LEU A O 1
ATOM 796 N N . ILE A 1 92 ? 7.130 -10.378 -9.818 1.00 91.56 92 ILE A N 1
ATOM 797 C CA . ILE A 1 92 ? 7.701 -11.543 -9.123 1.00 91.56 92 ILE A CA 1
ATOM 798 C C . ILE A 1 92 ? 8.472 -11.100 -7.873 1.00 91.56 92 ILE A C 1
ATOM 800 O O . ILE A 1 92 ? 8.330 -11.707 -6.806 1.00 91.56 92 ILE A O 1
ATOM 804 N N . ASP A 1 93 ? 9.267 -10.042 -7.974 1.00 92.81 93 ASP A N 1
ATOM 805 C CA . ASP A 1 93 ? 10.098 -9.570 -6.873 1.00 92.81 93 ASP A CA 1
ATOM 806 C C . ASP A 1 93 ? 9.286 -8.871 -5.776 1.00 92.81 93 ASP A C 1
ATOM 808 O O . ASP A 1 93 ? 9.599 -9.046 -4.593 1.00 92.81 93 ASP A O 1
ATOM 812 N N . ILE A 1 94 ? 8.188 -8.186 -6.118 1.00 92.56 94 ILE A N 1
ATOM 813 C CA . ILE 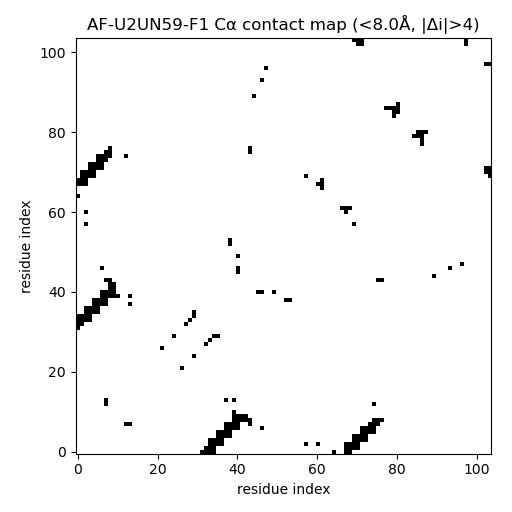A 1 94 ? 7.195 -7.723 -5.134 1.00 92.56 94 ILE A CA 1
ATOM 814 C C . ILE A 1 94 ? 6.582 -8.916 -4.399 1.00 92.56 94 ILE A C 1
ATOM 816 O O . ILE A 1 94 ? 6.555 -8.920 -3.167 1.00 92.56 94 ILE A O 1
ATOM 820 N N . LYS A 1 95 ? 6.154 -9.968 -5.111 1.00 92.81 95 LYS A N 1
ATOM 821 C CA . LYS A 1 95 ? 5.591 -11.172 -4.470 1.00 92.81 95 LYS A CA 1
ATOM 822 C C . LYS A 1 95 ? 6.578 -11.813 -3.4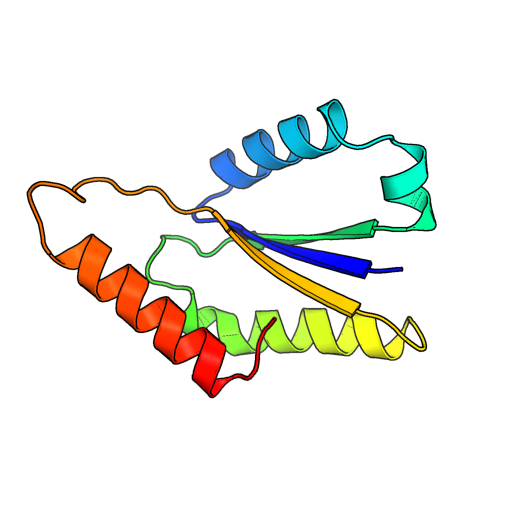92 1.00 92.81 95 LYS A C 1
ATOM 824 O O . LYS A 1 95 ? 6.203 -12.158 -2.369 1.00 92.81 95 LYS A O 1
ATOM 829 N N . LYS A 1 96 ? 7.854 -11.936 -3.878 1.00 95.75 96 LYS A N 1
ATOM 830 C CA . LYS A 1 96 ? 8.918 -12.432 -2.985 1.00 95.75 96 LYS A CA 1
ATOM 831 C C . LYS A 1 96 ? 9.105 -11.522 -1.771 1.00 95.75 96 LYS A C 1
ATOM 833 O O . LYS A 1 96 ? 9.244 -12.020 -0.654 1.00 95.75 96 LYS A O 1
ATOM 838 N N . PHE A 1 97 ? 9.099 -10.207 -1.972 1.00 94.50 97 PHE A N 1
ATOM 839 C CA . PHE A 1 97 ? 9.251 -9.222 -0.904 1.00 94.50 97 PHE A CA 1
ATOM 840 C C . PHE A 1 97 ? 8.109 -9.273 0.115 1.00 94.50 97 PHE A C 1
ATOM 842 O O . PHE A 1 97 ? 8.381 -9.297 1.318 1.00 94.50 97 PHE A O 1
ATOM 849 N N . VAL A 1 98 ? 6.861 -9.350 -0.353 1.00 93.00 98 VAL A N 1
ATOM 850 C CA . VAL A 1 98 ? 5.662 -9.494 0.487 1.00 93.00 98 VAL A CA 1
ATOM 851 C C . VAL A 1 98 ? 5.747 -10.783 1.303 1.00 93.00 98 VAL A C 1
ATOM 853 O O . VAL A 1 98 ? 5.645 -10.739 2.531 1.00 93.00 98 VAL A O 1
ATOM 856 N N . LYS A 1 99 ? 6.060 -11.915 0.653 1.00 94.69 99 LYS A N 1
ATOM 857 C CA . LYS A 1 99 ? 6.215 -13.215 1.326 1.00 94.69 99 LYS A CA 1
ATOM 858 C C . LYS A 1 99 ? 7.316 -13.188 2.389 1.00 94.69 99 LYS A C 1
ATOM 860 O O . LYS A 1 99 ? 7.097 -13.646 3.508 1.00 94.69 99 LYS A O 1
ATOM 865 N N . ARG A 1 100 ? 8.490 -12.635 2.062 1.00 95.31 100 ARG A N 1
ATOM 866 C CA . ARG A 1 100 ? 9.637 -12.544 2.983 1.00 95.31 100 ARG A CA 1
ATOM 867 C C . ARG A 1 100 ? 9.311 -11.718 4.225 1.00 95.31 100 ARG A C 1
ATOM 869 O O . ARG A 1 100 ? 9.723 -12.087 5.320 1.00 95.31 100 ARG A O 1
ATOM 876 N N . ASN A 1 101 ? 8.583 -10.616 4.059 1.00 92.12 101 ASN A N 1
ATOM 877 C CA . ASN A 1 101 ? 8.225 -9.725 5.161 1.00 92.12 101 ASN A CA 1
ATOM 878 C C . ASN A 1 101 ? 6.919 -10.107 5.875 1.00 92.12 101 ASN A C 1
ATOM 880 O O . ASN A 1 101 ? 6.570 -9.460 6.859 1.00 92.12 101 ASN A O 1
ATOM 884 N N . LYS A 1 102 ? 6.218 -11.155 5.419 1.00 92.56 102 LYS A N 1
ATOM 885 C CA . LYS A 1 102 ? 4.913 -11.583 5.954 1.00 92.56 102 LYS A CA 1
ATOM 886 C C . LYS A 1 102 ? 3.879 -10.450 5.938 1.00 92.56 102 LYS A C 1
ATOM 888 O O . LYS A 1 102 ? 3.070 -10.326 6.861 1.00 92.56 102 LYS A O 1
ATOM 893 N N . TYR A 1 103 ? 3.943 -9.610 4.908 1.00 92.56 103 TYR A N 1
ATOM 894 C CA . TYR A 1 103 ? 2.935 -8.585 4.689 1.00 92.56 103 TYR A CA 1
ATOM 895 C C . TYR A 1 103 ? 1.646 -9.213 4.170 1.00 92.56 103 TYR A C 1
ATOM 897 O O . TYR A 1 103 ? 1.690 -10.219 3.459 1.00 92.56 103 TYR A O 1
ATOM 905 N N . LYS A 1 104 ? 0.527 -8.623 4.590 1.00 83.38 104 LYS A N 1
ATOM 906 C CA . LYS A 1 104 ? -0.808 -8.921 4.086 1.00 83.38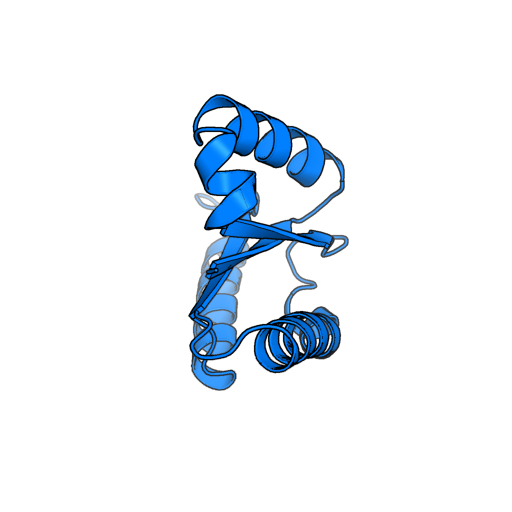 104 LYS A CA 1
ATOM 907 C C . LYS A 1 104 ? -1.160 -7.943 2.981 1.00 83.38 104 LYS A C 1
ATOM 909 O O . LYS A 1 104 ? -0.889 -6.735 3.183 1.00 83.38 104 LYS A O 1
#

Solvent-accessible surface area (backbone atoms only — not comparable to full-atom values): 5958 Å² total; per-residue (Å²): 88,33,37,42,38,36,40,20,28,40,71,67,51,46,58,51,50,52,53,51,50,63,70,74,44,58,68,65,46,54,73,67,41,37,45,84,46,78,44,72,39,80,40,74,87,33,58,75,80,40,45,68,60,54,50,50,55,52,50,54,50,45,77,75,31,87,92,49,49,64,37,62,44,80,48,73,87,72,89,42,66,88,82,39,68,62,53,56,53,48,54,52,51,50,54,52,50,36,62,74,69,68,59,79

Radius of gyration: 14.63 Å; Cα contacts (8 Å, |Δi|>4): 119; chains: 1; bounding box: 33×25×44 Å

Nearest PDB structures (foldseek):
  6mm9-assembly1_D  TM=4.545E-01  e=2.255E+00  Rattus norvegicus
  7s65-assembly1_D  TM=5.463E-01  e=3.608E+00  Synechococcus elongatus
  2jfb-assembly1_A  TM=4.254E-01  e=3.608E+00  Candida albicans

Sequence (104 aa):
MKLWLFLVEGNSDKIYVDKIVKYYVESEKLKKEIKLEWIILDGKYNYNKKDKQIKQKIDKFKNQNRNSDYEIIYVIDLDKYRDDNKDIIFLIDIKKFVKRNKYK

Mean predicted aligned error: 4.01 Å